Protein AF-A0AA39UN88-F1 (afdb_monomer)

Sequence (131 aa):
MSSPSSLTEWAKSQFSNLLKEPGNQLEEVSVFTADAQVLVNHSQVSVEQFKKSLAEKFGAGVVQDVQINWKELIHDEEVGIVAGFVDVTRSMKFRIRAGPAQIHTYISLSMKVSQEGDQRDRVSNVLHLGR

Solvent-accessible surface area (backbone atoms only — not comparable to full-atom values): 7390 Å² total; per-residue (Å²): 131,82,74,60,94,43,74,67,53,42,52,50,52,55,53,49,49,53,71,62,47,26,74,59,76,90,72,66,71,58,71,55,36,97,81,33,44,35,26,54,69,88,38,81,45,53,64,66,58,49,47,50,52,42,22,75,72,47,18,82,91,47,43,69,45,71,48,78,45,81,42,78,74,46,73,38,85,91,76,25,34,43,35,34,37,36,43,36,42,35,32,30,70,56,64,56,87,97,39,60,34,72,47,79,42,45,31,40,40,38,34,37,40,46,71,70,72,103,45,82,67,39,20,46,35,44,38,39,38,49,134

Structure (mmCIF, N/CA/C/O backbone):
data_AF-A0AA39UN88-F1
#
_entry.id   AF-A0AA39UN88-F1
#
loop_
_atom_site.group_PDB
_atom_site.id
_atom_site.type_symbol
_atom_site.label_atom_id
_atom_site.label_alt_id
_atom_site.label_comp_id
_atom_site.label_asym_id
_atom_site.label_entity_id
_atom_site.label_seq_id
_atom_site.pdbx_PDB_ins_code
_atom_site.Cartn_x
_atom_site.Cartn_y
_atom_site.Cartn_z
_atom_site.occupancy
_atom_site.B_iso_or_equiv
_atom_site.auth_seq_id
_atom_site.auth_comp_id
_atom_site.auth_asym_id
_atom_site.auth_atom_id
_atom_site.pdbx_PDB_model_num
ATOM 1 N N . MET A 1 1 ? 8.250 22.371 -4.054 1.00 34.78 1 MET A N 1
ATOM 2 C CA . MET A 1 1 ? 8.385 21.096 -3.322 1.00 34.78 1 MET A CA 1
ATOM 3 C C . MET A 1 1 ? 9.572 20.369 -3.915 1.00 34.78 1 MET A C 1
ATOM 5 O O . MET A 1 1 ? 9.647 20.296 -5.133 1.00 34.78 1 MET A O 1
ATOM 9 N N . SER A 1 2 ? 10.542 19.972 -3.094 1.00 35.66 2 SER A N 1
ATOM 10 C CA . SER A 1 2 ? 11.799 19.375 -3.554 1.00 35.66 2 SER A CA 1
ATOM 11 C C . SER A 1 2 ? 11.521 18.051 -4.261 1.00 35.66 2 SER A C 1
ATOM 13 O O . SER A 1 2 ? 10.885 17.176 -3.676 1.00 35.66 2 SER A O 1
ATOM 15 N N . SER A 1 3 ? 11.966 17.911 -5.510 1.00 44.62 3 SER A N 1
ATOM 16 C CA . SER A 1 3 ? 11.925 16.639 -6.230 1.00 44.62 3 SER A CA 1
ATOM 17 C C . SER A 1 3 ? 12.592 15.558 -5.368 1.00 44.62 3 SER A C 1
ATOM 19 O O . SER A 1 3 ? 13.672 15.822 -4.833 1.00 44.62 3 SER A O 1
ATOM 21 N N . PRO A 1 4 ? 11.979 14.375 -5.174 1.00 53.16 4 PRO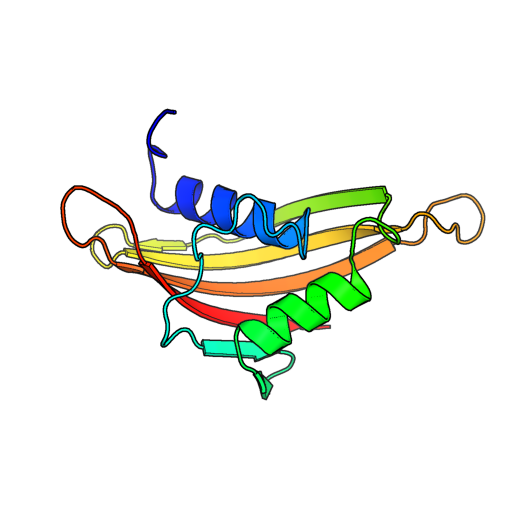 A N 1
ATOM 22 C CA . PRO A 1 4 ? 12.571 13.326 -4.351 1.00 53.16 4 PRO A CA 1
ATOM 23 C C . PRO A 1 4 ? 13.950 12.973 -4.894 1.00 53.16 4 PRO A C 1
ATOM 25 O O . PRO A 1 4 ? 14.110 12.704 -6.087 1.00 53.16 4 PRO A O 1
ATOM 28 N N . SER A 1 5 ? 14.950 13.023 -4.022 1.00 63.09 5 SER A N 1
ATOM 29 C CA . SER A 1 5 ? 16.352 12.961 -4.425 1.00 63.09 5 SER A CA 1
ATOM 30 C C . SER A 1 5 ? 16.746 11.576 -4.947 1.00 63.09 5 SER A C 1
ATOM 32 O O . SER A 1 5 ? 17.650 11.475 -5.770 1.00 63.09 5 SER A O 1
ATOM 34 N N . SER A 1 6 ? 15.980 10.533 -4.596 1.00 77.62 6 SER A N 1
ATOM 35 C CA . SER A 1 6 ? 16.132 9.172 -5.126 1.00 77.62 6 SER A CA 1
ATOM 36 C C . SER A 1 6 ? 14.810 8.524 -5.558 1.00 77.62 6 SER A C 1
ATOM 38 O O . SER A 1 6 ? 13.714 8.894 -5.120 1.00 77.62 6 SER A O 1
ATOM 40 N N . LEU A 1 7 ? 14.925 7.513 -6.422 1.00 77.75 7 LEU A N 1
ATOM 41 C CA . LEU A 1 7 ? 13.823 6.669 -6.892 1.00 77.75 7 LEU A CA 1
ATOM 42 C C . LEU A 1 7 ? 13.057 6.016 -5.728 1.00 77.75 7 LEU A C 1
ATOM 44 O O . LEU A 1 7 ? 11.825 6.005 -5.682 1.00 77.75 7 LEU A O 1
ATOM 48 N N . THR A 1 8 ? 13.810 5.528 -4.747 1.00 84.06 8 THR A N 1
ATOM 49 C CA . THR A 1 8 ? 13.289 4.881 -3.543 1.00 84.06 8 THR A CA 1
ATOM 50 C C . THR A 1 8 ? 12.517 5.858 -2.659 1.00 84.06 8 THR A C 1
ATOM 52 O O . THR A 1 8 ? 11.477 5.497 -2.111 1.00 84.06 8 THR A O 1
ATOM 55 N N . GLU A 1 9 ? 12.980 7.102 -2.520 1.00 86.25 9 GLU A N 1
ATOM 56 C CA . GLU A 1 9 ? 12.256 8.137 -1.769 1.00 86.25 9 GLU A CA 1
ATOM 57 C C . GLU A 1 9 ? 10.924 8.496 -2.421 1.00 86.25 9 GLU A C 1
ATOM 59 O O . GLU A 1 9 ? 9.912 8.608 -1.725 1.00 86.25 9 GLU A O 1
ATOM 64 N N . TRP A 1 10 ? 10.913 8.622 -3.751 1.00 82.75 10 TRP A N 1
ATOM 65 C CA . TRP A 1 10 ? 9.684 8.845 -4.505 1.00 82.75 10 TRP A CA 1
ATOM 66 C C . TRP A 1 10 ? 8.692 7.698 -4.266 1.00 82.75 10 TRP A C 1
ATOM 68 O O . TRP A 1 10 ? 7.569 7.943 -3.823 1.00 82.75 10 TRP A O 1
ATOM 78 N N . ALA A 1 11 ? 9.128 6.445 -4.450 1.00 82.75 11 ALA A N 1
ATOM 79 C CA . ALA A 1 11 ? 8.280 5.265 -4.272 1.00 82.75 11 ALA A CA 1
ATOM 80 C C . ALA A 1 11 ? 7.731 5.169 -2.840 1.00 82.75 11 ALA A C 1
ATOM 82 O O . ALA A 1 11 ? 6.528 4.974 -2.642 1.00 82.75 11 ALA A O 1
ATOM 83 N N . LYS A 1 12 ? 8.593 5.394 -1.836 1.00 87.81 12 LYS A N 1
ATOM 84 C CA . LYS A 1 12 ? 8.196 5.441 -0.424 1.00 87.81 12 LYS A CA 1
ATOM 85 C C . LYS A 1 12 ? 7.129 6.492 -0.174 1.00 87.81 12 LYS A C 1
ATOM 87 O O . LYS A 1 12 ? 6.153 6.185 0.505 1.00 87.81 12 LYS A O 1
ATOM 92 N N . SER A 1 13 ? 7.305 7.703 -0.696 1.00 85.44 13 SER A N 1
ATOM 93 C CA . SER A 1 13 ? 6.351 8.798 -0.519 1.00 85.44 13 SER A CA 1
ATOM 94 C C . SER A 1 13 ? 4.985 8.444 -1.111 1.00 85.44 13 SER A C 1
ATOM 96 O O . SER A 1 13 ? 3.989 8.455 -0.386 1.00 85.44 13 SER A O 1
ATOM 98 N N . GLN A 1 14 ? 4.948 8.029 -2.379 1.00 83.19 14 GLN A N 1
ATOM 99 C CA . GLN A 1 14 ? 3.700 7.731 -3.086 1.00 83.19 14 GLN A CA 1
ATOM 100 C C . GLN A 1 14 ? 2.916 6.592 -2.426 1.00 83.19 14 GLN A C 1
ATOM 102 O O . GLN A 1 14 ? 1.731 6.725 -2.115 1.00 83.19 14 GLN A O 1
ATOM 107 N N . PHE A 1 15 ? 3.585 5.474 -2.142 1.00 84.94 15 PHE A N 1
ATOM 108 C CA . PHE A 1 15 ? 2.923 4.312 -1.556 1.00 84.94 15 PHE A CA 1
ATOM 109 C C . PHE A 1 15 ? 2.580 4.489 -0.084 1.00 84.94 15 PHE A C 1
ATOM 111 O O . PHE A 1 15 ? 1.551 3.984 0.366 1.00 84.94 15 PHE A O 1
ATOM 118 N N . SER A 1 16 ? 3.397 5.227 0.672 1.00 88.31 16 SER A N 1
ATOM 119 C CA . SER A 1 16 ? 3.055 5.523 2.063 1.00 88.31 16 SER A CA 1
ATOM 120 C C . SER A 1 16 ? 1.791 6.370 2.146 1.00 88.31 16 SER A C 1
ATOM 122 O O . SER A 1 16 ? 0.951 6.097 2.999 1.00 88.31 16 SER A O 1
ATOM 124 N N . ASN A 1 17 ? 1.619 7.339 1.244 1.00 86.12 17 ASN A N 1
ATOM 125 C CA . ASN A 1 17 ? 0.411 8.162 1.193 1.00 86.12 17 ASN A CA 1
ATOM 126 C C . ASN A 1 17 ? -0.825 7.314 0.858 1.00 86.12 17 ASN A C 1
ATOM 128 O O . ASN A 1 17 ? -1.792 7.325 1.619 1.00 86.12 17 ASN A O 1
ATOM 132 N N . LEU A 1 18 ? -0.747 6.484 -0.191 1.00 85.38 18 LEU A N 1
ATOM 133 C CA . LEU A 1 18 ? -1.824 5.562 -0.581 1.00 85.38 18 LEU A CA 1
ATOM 134 C C . LEU A 1 18 ? -2.277 4.649 0.573 1.00 85.38 18 LEU A C 1
ATOM 136 O O . LEU A 1 18 ? -3.464 4.362 0.727 1.00 85.38 18 LEU A O 1
ATOM 140 N N . LEU A 1 19 ? -1.329 4.157 1.375 1.00 87.06 19 LEU A N 1
ATOM 141 C CA . LEU A 1 19 ? -1.601 3.211 2.459 1.00 87.06 19 LEU A CA 1
ATOM 142 C C . LEU A 1 19 ? -2.082 3.878 3.754 1.00 87.06 19 LEU A C 1
ATOM 144 O O . LEU A 1 19 ? -2.782 3.207 4.526 1.00 87.06 19 LEU A O 1
ATOM 148 N N . LYS A 1 20 ? -1.695 5.140 3.996 1.00 87.56 20 LYS A N 1
ATOM 149 C CA . LYS A 1 20 ? -2.105 5.949 5.156 1.00 87.56 20 LYS A CA 1
ATOM 150 C C . LYS A 1 20 ? -3.508 6.521 4.994 1.00 87.56 20 LYS A C 1
ATOM 152 O O . LYS A 1 20 ? -4.284 6.466 5.942 1.00 87.56 20 LYS A O 1
ATOM 157 N N . GLU A 1 21 ? -3.833 7.025 3.807 1.00 82.12 21 GLU A N 1
ATOM 158 C CA . GLU A 1 21 ? -5.092 7.729 3.543 1.00 82.12 21 GLU A CA 1
ATOM 159 C C . GLU A 1 21 ? -5.841 7.131 2.342 1.00 82.12 21 GLU A C 1
ATOM 161 O O . GLU A 1 21 ? -6.011 7.780 1.305 1.00 82.12 21 GLU A O 1
ATOM 166 N N . PRO A 1 22 ? -6.309 5.875 2.443 1.00 75.56 22 PRO A N 1
ATOM 167 C CA . PRO A 1 22 ? -6.978 5.233 1.326 1.00 75.56 22 PRO A CA 1
ATOM 168 C C . PRO 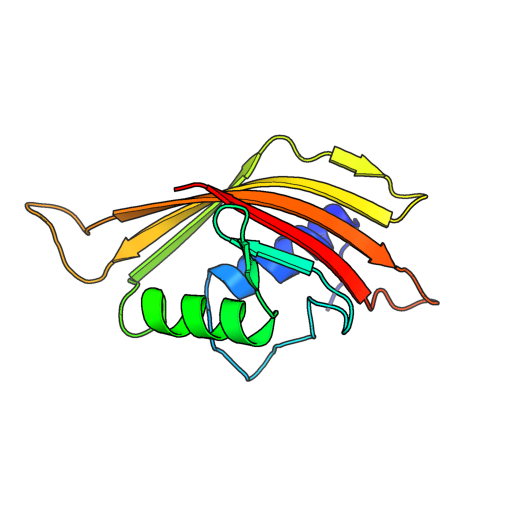A 1 22 ? -8.314 5.927 1.021 1.00 75.56 22 PRO A C 1
ATOM 170 O O . PRO A 1 22 ? -9.198 6.011 1.876 1.00 75.56 22 PRO A O 1
ATOM 173 N N . GLY A 1 23 ? -8.466 6.405 -0.218 1.00 66.06 23 GLY A N 1
ATOM 174 C CA . GLY A 1 23 ? -9.678 7.076 -0.699 1.00 66.06 23 GLY A CA 1
ATOM 175 C C . GLY A 1 23 ? -9.678 8.604 -0.586 1.00 66.06 23 GLY A C 1
ATOM 176 O O . GLY A 1 23 ? -10.687 9.219 -0.931 1.00 66.06 23 GLY A O 1
ATOM 177 N N . ASN A 1 24 ? -8.581 9.232 -0.145 1.00 68.19 24 ASN A N 1
ATOM 178 C CA . ASN A 1 24 ? -8.434 10.686 -0.225 1.00 68.19 24 ASN A CA 1
ATOM 179 C C . ASN A 1 24 ? -8.195 11.104 -1.693 1.00 68.19 24 ASN A C 1
ATOM 181 O O . ASN A 1 24 ? -7.077 11.052 -2.197 1.00 68.19 24 ASN A O 1
ATOM 185 N N . GLN A 1 25 ? -9.273 11.466 -2.398 1.00 54.12 25 GLN A N 1
ATOM 186 C CA . GLN A 1 25 ? -9.270 11.798 -3.834 1.00 54.12 25 GLN A CA 1
ATOM 187 C C . GLN A 1 25 ? -8.548 13.113 -4.175 1.00 54.12 25 GLN A C 1
ATOM 189 O O . GLN A 1 25 ? -8.317 13.388 -5.349 1.00 54.12 25 GLN A O 1
ATOM 194 N N . LEU A 1 26 ? -8.218 13.943 -3.180 1.00 45.50 26 LEU A N 1
ATOM 195 C CA . LEU A 1 26 ? -7.746 15.314 -3.401 1.00 45.50 26 LEU A CA 1
ATOM 196 C C . LEU A 1 26 ? -6.286 15.404 -3.880 1.00 45.50 26 LEU A C 1
ATOM 198 O O . LEU A 1 26 ? -5.911 16.438 -4.422 1.00 45.50 26 LEU A O 1
ATOM 202 N N . GLU A 1 27 ? -5.490 14.335 -3.748 1.00 48.03 27 GLU A N 1
ATOM 203 C CA . GLU A 1 27 ? -4.068 14.313 -4.142 1.00 48.03 27 GLU A CA 1
ATOM 204 C C . GLU A 1 27 ? -3.616 12.983 -4.780 1.00 48.03 27 GLU A C 1
ATOM 206 O O . GLU A 1 27 ? -2.446 12.607 -4.688 1.00 48.03 27 GLU A O 1
ATOM 211 N N . GLU A 1 28 ? -4.508 12.235 -5.444 1.00 52.16 28 GLU A N 1
ATOM 212 C CA . GLU A 1 28 ? -4.073 11.065 -6.221 1.00 52.16 28 GLU A CA 1
ATOM 213 C C . GLU A 1 28 ? -3.331 11.507 -7.494 1.00 52.16 28 GLU A C 1
ATOM 215 O O . GLU A 1 28 ? -3.851 11.437 -8.608 1.00 52.16 28 GLU A O 1
ATOM 220 N N . VAL A 1 29 ? -2.063 11.903 -7.355 1.00 52.59 29 VAL A N 1
ATOM 221 C CA . VAL A 1 29 ? -1.094 11.669 -8.429 1.00 52.59 29 VAL A CA 1
ATOM 222 C C . VAL A 1 29 ? -1.169 10.172 -8.703 1.00 52.59 29 VAL A C 1
ATOM 224 O O . VAL A 1 29 ? -1.010 9.366 -7.786 1.00 52.59 29 VAL A O 1
ATOM 227 N N . SER A 1 30 ? -1.536 9.790 -9.927 1.00 64.00 30 SER A N 1
ATOM 228 C CA . SER A 1 30 ? -1.796 8.392 -10.259 1.00 64.00 30 SER A CA 1
ATOM 229 C C . SER A 1 30 ? -0.521 7.568 -10.082 1.00 64.00 30 SER A C 1
ATOM 231 O O . SER A 1 30 ? 0.278 7.432 -11.001 1.00 64.00 30 SER A O 1
ATOM 233 N N . VAL A 1 31 ? -0.346 6.990 -8.889 1.00 71.94 31 VAL A N 1
ATOM 234 C CA . VAL A 1 31 ? 0.776 6.104 -8.527 1.00 71.94 31 VAL A CA 1
ATOM 235 C C . VAL A 1 31 ? 0.852 4.899 -9.470 1.00 71.94 31 VAL A C 1
ATOM 237 O O . VAL A 1 31 ? 1.892 4.262 -9.610 1.00 71.94 31 VAL A O 1
ATOM 240 N N . PHE A 1 32 ? -0.264 4.584 -10.125 1.00 77.38 32 PHE A N 1
ATOM 241 C CA . PHE A 1 32 ? -0.404 3.491 -11.065 1.00 77.38 32 PHE A CA 1
ATOM 242 C C . PHE A 1 32 ? -0.527 4.014 -12.493 1.00 77.38 32 PHE A C 1
ATOM 244 O O . PHE A 1 32 ? -1.272 4.955 -12.773 1.00 77.38 32 PHE A O 1
ATOM 251 N N . THR A 1 33 ? 0.170 3.352 -13.404 1.00 74.88 33 THR A N 1
ATOM 252 C CA . THR A 1 33 ? -0.095 3.430 -14.842 1.00 74.88 33 THR A CA 1
ATOM 253 C C . THR A 1 33 ? -1.397 2.726 -15.212 1.00 74.88 33 THR A C 1
ATOM 255 O O . THR A 1 33 ? -1.932 1.928 -14.441 1.00 74.88 33 THR A O 1
ATOM 258 N N . ALA A 1 34 ? -1.901 3.010 -16.415 1.00 71.81 34 ALA A N 1
ATOM 259 C CA . ALA A 1 34 ? -3.091 2.353 -16.951 1.00 71.81 34 ALA A CA 1
ATOM 260 C C . ALA A 1 34 ? -2.912 0.829 -17.112 1.00 71.81 34 ALA A C 1
ATOM 262 O O . ALA A 1 34 ? -3.889 0.090 -17.038 1.00 71.81 34 ALA A O 1
ATOM 263 N N . ASP A 1 35 ? -1.676 0.362 -17.302 1.00 73.19 35 ASP A N 1
ATOM 264 C CA . ASP A 1 35 ? -1.292 -1.043 -17.460 1.00 73.19 35 ASP A CA 1
ATOM 265 C C . ASP A 1 35 ? -0.733 -1.678 -16.173 1.00 73.19 35 ASP A C 1
ATOM 267 O O . ASP A 1 35 ? -0.248 -2.811 -16.198 1.00 73.19 35 ASP A O 1
ATOM 271 N N . ALA A 1 36 ? -0.816 -0.985 -15.032 1.00 74.44 36 ALA A N 1
ATOM 272 C CA . ALA A 1 36 ? -0.352 -1.527 -13.763 1.00 74.44 36 ALA A CA 1
ATOM 273 C C . ALA A 1 36 ? -1.110 -2.809 -13.377 1.00 74.44 36 ALA A C 1
ATOM 275 O O . ALA A 1 36 ? -2.339 -2.886 -13.458 1.00 74.44 36 ALA A O 1
ATOM 276 N N . GLN A 1 37 ? -0.374 -3.803 -12.878 1.00 77.00 37 GLN A N 1
ATOM 277 C CA . GLN A 1 37 ? -0.931 -5.080 -12.450 1.00 77.00 37 GLN A CA 1
ATOM 278 C C . GLN A 1 37 ? -0.975 -5.149 -10.923 1.00 77.00 37 GLN A C 1
ATOM 280 O O . GLN A 1 37 ? 0.012 -4.952 -10.222 1.00 77.00 37 GLN A O 1
ATOM 285 N N . VAL A 1 38 ? -2.134 -5.453 -10.354 1.00 79.25 38 VAL A N 1
ATOM 286 C CA . VAL A 1 38 ? -2.260 -5.596 -8.901 1.00 79.25 38 VAL A CA 1
ATOM 287 C C . VAL A 1 38 ? -2.640 -7.032 -8.593 1.00 79.25 38 VAL A C 1
ATOM 289 O O . VAL A 1 38 ? -3.644 -7.522 -9.104 1.00 79.25 38 VAL A O 1
ATOM 292 N N . LEU A 1 39 ? -1.848 -7.714 -7.763 1.00 79.81 39 LEU A N 1
ATOM 293 C CA . LEU A 1 39 ? -2.137 -9.066 -7.291 1.00 79.81 39 LEU A CA 1
ATOM 294 C C . LEU A 1 39 ? -2.473 -9.031 -5.795 1.00 79.81 39 LEU A C 1
ATOM 296 O O . LEU A 1 39 ? -1.674 -8.675 -4.930 1.00 79.81 39 LEU A O 1
ATOM 300 N N . VAL A 1 40 ? -3.675 -9.467 -5.451 1.00 78.00 40 VAL A N 1
ATOM 301 C CA . VAL A 1 40 ? -4.102 -9.594 -4.056 1.00 78.00 40 VAL A CA 1
ATOM 302 C C . VAL A 1 40 ? -4.326 -11.069 -3.777 1.00 78.00 40 VAL A C 1
ATOM 304 O O . VAL A 1 40 ? -5.207 -11.673 -4.382 1.00 78.00 40 VAL A O 1
ATOM 307 N N . ASN A 1 41 ? -3.528 -11.670 -2.887 1.00 79.62 41 ASN A N 1
ATOM 308 C CA . ASN A 1 41 ? -3.545 -13.116 -2.629 1.00 79.62 41 ASN A CA 1
ATOM 309 C C . ASN A 1 41 ? -3.470 -13.950 -3.929 1.00 79.62 41 ASN A C 1
ATOM 311 O O . ASN A 1 41 ? -4.333 -14.786 -4.189 1.00 79.62 41 ASN A O 1
ATOM 315 N N . HIS A 1 42 ? -2.478 -13.675 -4.782 1.00 79.19 42 HIS A N 1
ATOM 316 C CA . HIS A 1 42 ? -2.271 -14.328 -6.093 1.00 79.19 42 HIS A CA 1
ATOM 317 C C . HIS A 1 42 ? -3.383 -14.113 -7.138 1.00 79.19 42 HIS A C 1
ATOM 319 O O . HIS A 1 42 ? -3.290 -14.653 -8.235 1.00 79.19 42 HIS A O 1
ATOM 325 N N . SER A 1 43 ? -4.413 -13.319 -6.837 1.00 81.88 43 SER A N 1
ATOM 326 C CA . SER A 1 43 ? -5.496 -13.010 -7.775 1.00 81.88 43 SER A CA 1
ATOM 327 C C . SER A 1 43 ? -5.306 -11.618 -8.365 1.00 81.88 43 SER A C 1
ATOM 329 O O . SER A 1 43 ? -5.133 -10.653 -7.617 1.00 81.88 43 SER A O 1
ATOM 331 N N . GLN A 1 44 ? -5.346 -11.504 -9.693 1.00 85.69 44 GLN A N 1
ATOM 332 C CA . GLN A 1 44 ? -5.267 -10.211 -10.368 1.00 85.69 44 GLN A CA 1
ATOM 333 C C . GLN A 1 44 ? -6.540 -9.398 -10.131 1.00 85.69 44 GLN A C 1
ATOM 335 O O . GLN A 1 44 ? -7.651 -9.895 -10.307 1.00 85.69 44 GLN A O 1
ATOM 340 N N . VAL A 1 45 ? -6.361 -8.141 -9.736 1.00 84.75 45 VAL A N 1
ATOM 341 C CA . VAL A 1 45 ? -7.435 -7.167 -9.523 1.00 84.75 45 VAL A CA 1
ATOM 342 C C . VAL A 1 45 ? -7.107 -5.875 -10.261 1.00 84.75 45 VAL A C 1
ATOM 344 O O . VAL A 1 45 ? -5.938 -5.574 -10.518 1.00 84.75 45 VAL A O 1
ATOM 347 N N . SER A 1 46 ? -8.130 -5.090 -10.597 1.00 86.81 46 SER A N 1
ATOM 348 C CA . SER A 1 46 ? -7.894 -3.756 -11.149 1.00 86.81 46 SER A CA 1
ATOM 349 C C . SER A 1 46 ? -7.391 -2.795 -10.068 1.00 86.81 46 SER A C 1
ATOM 351 O O . SER A 1 46 ? -7.667 -2.962 -8.875 1.00 86.81 46 SER A O 1
ATOM 353 N N . VAL A 1 47 ? -6.681 -1.743 -10.484 1.00 83.44 47 VAL A N 1
ATOM 354 C CA . VAL A 1 47 ? -6.243 -0.662 -9.585 1.00 83.44 47 VAL A CA 1
ATOM 355 C C . VAL A 1 47 ? -7.437 -0.044 -8.852 1.00 83.44 47 VAL A C 1
ATOM 357 O O . VAL A 1 47 ? -7.367 0.201 -7.650 1.00 83.44 47 VAL A O 1
ATOM 360 N N . GLU A 1 48 ? -8.556 0.157 -9.547 1.00 85.00 48 GLU A N 1
ATOM 361 C CA . GLU A 1 48 ? -9.787 0.696 -8.961 1.00 85.00 48 GLU A CA 1
ATOM 362 C C . GLU A 1 48 ? -10.361 -0.224 -7.881 1.00 85.00 48 GLU A C 1
ATOM 364 O O . GLU A 1 48 ? -10.696 0.233 -6.788 1.00 85.00 48 GLU A O 1
ATOM 369 N N . GLN A 1 49 ? -10.429 -1.531 -8.151 1.00 86.12 49 GLN A N 1
ATOM 370 C CA . GLN A 1 49 ? -10.889 -2.524 -7.178 1.00 86.12 49 GLN A CA 1
ATOM 371 C C . GLN A 1 49 ? -9.977 -2.569 -5.954 1.00 86.12 49 GLN A C 1
ATOM 373 O O . GLN A 1 49 ? -10.457 -2.665 -4.823 1.00 86.12 49 GLN A O 1
ATOM 378 N N . PHE A 1 50 ? -8.666 -2.466 -6.167 1.00 85.12 50 PHE A N 1
ATOM 379 C CA . PHE A 1 50 ? -7.693 -2.414 -5.088 1.00 85.12 50 PHE A CA 1
ATOM 380 C C . PHE A 1 50 ? -7.875 -1.168 -4.213 1.00 85.12 50 PHE A C 1
ATOM 382 O O . PHE A 1 50 ? -8.040 -1.298 -2.998 1.00 85.12 50 PHE A O 1
ATOM 389 N N . LYS A 1 51 ? -7.922 0.025 -4.820 1.00 85.38 51 LYS A N 1
ATOM 390 C CA . LYS A 1 51 ? -8.153 1.298 -4.117 1.00 85.38 51 LYS A CA 1
ATOM 391 C C . LYS A 1 51 ? -9.473 1.288 -3.353 1.00 85.38 51 LYS A C 1
ATOM 393 O O . LYS A 1 51 ? -9.503 1.632 -2.172 1.00 85.38 51 LYS A O 1
ATOM 398 N N . LYS A 1 52 ? -10.547 0.817 -3.993 1.00 86.75 52 LYS A N 1
ATOM 399 C CA . LYS A 1 52 ? -11.862 0.660 -3.366 1.00 86.75 52 LYS A CA 1
ATOM 400 C C . LYS A 1 52 ? -11.793 -0.279 -2.162 1.00 86.75 52 LYS A C 1
ATOM 402 O O . LYS A 1 52 ? -12.236 0.099 -1.083 1.00 86.75 52 LYS A O 1
ATOM 407 N N . SER A 1 53 ? -11.161 -1.448 -2.301 1.00 85.75 53 SER A N 1
ATOM 408 C CA . SER A 1 53 ? -11.005 -2.376 -1.175 1.00 85.75 53 SER A CA 1
ATOM 409 C C . SER A 1 53 ? -10.172 -1.783 -0.036 1.00 85.75 53 SER A C 1
ATOM 411 O O . SER A 1 53 ? -10.443 -2.121 1.116 1.00 85.75 53 SER A O 1
ATOM 413 N N . LEU A 1 54 ? -9.147 -0.973 -0.321 1.00 86.50 54 LEU A N 1
ATOM 414 C CA . LEU A 1 54 ? -8.375 -0.289 0.718 1.00 86.50 54 LEU A CA 1
ATOM 415 C C . LEU A 1 54 ? -9.236 0.743 1.452 1.00 86.50 54 LEU A C 1
ATOM 417 O O . LEU A 1 54 ? -9.237 0.752 2.680 1.00 86.50 54 LEU A O 1
ATOM 421 N N . ALA A 1 55 ? -9.985 1.570 0.721 1.00 86.62 55 ALA A N 1
ATOM 422 C CA . ALA A 1 55 ? -10.835 2.610 1.300 1.00 86.62 55 ALA A CA 1
ATOM 423 C C . ALA A 1 55 ? -11.973 2.018 2.147 1.00 86.62 55 ALA A C 1
ATOM 425 O O . ALA A 1 55 ? -12.222 2.476 3.259 1.00 86.62 55 ALA A O 1
ATOM 426 N N . GLU A 1 56 ? -12.617 0.951 1.669 1.00 86.44 56 GLU A N 1
ATOM 427 C CA . GLU A 1 56 ? -13.685 0.260 2.402 1.00 86.44 56 GLU A CA 1
ATOM 428 C C . GLU A 1 56 ? -13.179 -0.383 3.699 1.00 86.44 56 GLU A C 1
ATOM 430 O O . GLU A 1 56 ? -13.851 -0.320 4.727 1.00 86.44 56 GLU A O 1
ATOM 435 N N . LYS A 1 57 ? -11.988 -0.994 3.673 1.00 84.00 57 LYS A N 1
ATOM 436 C CA . LYS A 1 57 ? -11.428 -1.691 4.843 1.00 84.00 57 LYS A CA 1
ATOM 437 C C . LYS A 1 57 ? -10.758 -0.750 5.838 1.00 84.00 57 LYS A C 1
ATOM 439 O O . LYS A 1 57 ? -10.793 -1.009 7.040 1.00 84.00 57 LYS A O 1
ATOM 444 N N . PHE A 1 58 ? -10.106 0.297 5.341 1.00 87.31 58 PHE A N 1
ATOM 445 C CA . PHE A 1 58 ? -9.140 1.088 6.103 1.00 87.31 58 PHE A CA 1
ATOM 446 C C . PHE A 1 58 ? -9.341 2.602 5.980 1.00 87.31 58 PHE A C 1
ATOM 448 O O . PHE A 1 58 ? -8.440 3.359 6.330 1.00 87.31 58 PHE A O 1
ATOM 455 N N . GLY A 1 59 ? -10.496 3.063 5.497 1.00 79.62 59 GLY A N 1
ATOM 456 C CA . GLY A 1 59 ? -10.804 4.489 5.398 1.00 79.62 59 GLY A CA 1
ATOM 457 C C . GLY A 1 59 ? -10.765 5.224 6.747 1.00 79.62 59 GLY A C 1
ATOM 458 O O . GLY A 1 59 ? -10.802 4.621 7.826 1.00 79.62 59 GLY A O 1
ATOM 459 N N . ALA A 1 60 ? -10.757 6.560 6.681 1.00 73.50 60 ALA A N 1
ATOM 460 C CA . ALA A 1 60 ? -10.568 7.471 7.822 1.00 73.50 60 ALA A CA 1
ATOM 461 C C . ALA A 1 60 ? -11.556 7.271 8.993 1.00 73.50 60 ALA A C 1
ATOM 463 O O . ALA A 1 60 ? -11.295 7.679 10.128 1.00 73.50 60 ALA A O 1
ATOM 464 N N . GLY A 1 61 ? -12.700 6.627 8.748 1.00 79.12 61 GLY A N 1
ATOM 465 C CA . GLY A 1 61 ? -13.679 6.285 9.779 1.00 79.12 61 GLY A CA 1
ATOM 466 C C . GLY A 1 61 ? -13.216 5.187 10.741 1.00 79.12 61 GLY A C 1
ATOM 467 O O . GLY A 1 61 ? -13.635 5.193 11.896 1.00 79.12 61 GLY A O 1
ATOM 468 N N . VAL A 1 62 ? -12.325 4.296 10.304 1.00 84.44 62 VAL A N 1
ATOM 469 C CA . VAL A 1 62 ? -12.049 3.016 10.976 1.00 84.44 62 VAL A CA 1
ATOM 470 C C . VAL A 1 62 ? -10.668 2.990 11.645 1.00 84.44 62 VAL A C 1
ATOM 472 O O . VAL A 1 62 ? -10.514 2.449 12.744 1.00 84.44 62 VAL A O 1
ATOM 475 N N . VAL A 1 63 ? -9.671 3.597 11.003 1.00 89.38 63 VAL A N 1
ATOM 476 C CA . VAL A 1 63 ? -8.266 3.565 11.431 1.00 89.38 63 VAL A CA 1
ATOM 477 C C . VAL A 1 63 ? -7.926 4.816 12.246 1.00 89.38 63 VAL A C 1
ATOM 479 O O . VAL A 1 63 ? -8.380 5.914 11.929 1.00 89.38 63 VAL A O 1
ATOM 482 N N . GLN A 1 64 ? -7.175 4.642 13.333 1.00 89.94 64 GLN A N 1
ATOM 483 C CA . GLN A 1 64 ? -6.666 5.719 14.187 1.00 89.94 64 GLN A CA 1
ATOM 484 C C . GLN A 1 64 ? -5.233 6.111 13.813 1.00 89.94 64 GLN A C 1
ATOM 486 O O . GLN A 1 64 ? -4.913 7.295 13.817 1.00 89.94 64 GLN A O 1
ATOM 491 N N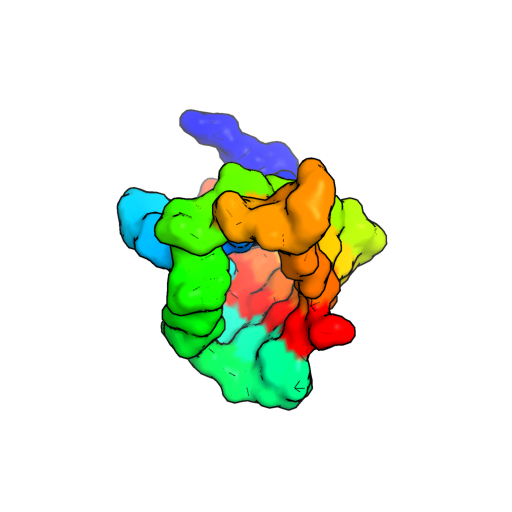 . ASP A 1 65 ? -4.379 5.123 13.541 1.00 91.44 65 ASP A N 1
ATOM 492 C CA . ASP A 1 65 ? -2.959 5.321 13.244 1.00 91.44 65 ASP A CA 1
ATOM 493 C C . ASP A 1 65 ? -2.463 4.277 12.235 1.00 91.44 65 ASP A C 1
ATOM 495 O O . ASP A 1 65 ? -2.948 3.138 12.218 1.00 91.44 65 ASP A O 1
ATOM 499 N N . VAL A 1 66 ? -1.495 4.663 11.401 1.00 92.81 66 VAL A N 1
ATOM 500 C CA . VAL A 1 66 ? -0.891 3.803 10.374 1.00 92.81 66 VAL A CA 1
ATOM 501 C C . VAL A 1 66 ? 0.627 3.903 10.445 1.00 92.81 66 VAL A C 1
ATOM 503 O O . VAL A 1 66 ? 1.220 4.935 10.128 1.00 92.81 66 VAL A O 1
ATOM 506 N N . GLN A 1 67 ? 1.262 2.783 10.774 1.00 94.56 67 GLN A N 1
ATOM 507 C CA . GLN A 1 67 ? 2.711 2.629 10.780 1.00 94.56 67 GLN A CA 1
ATOM 508 C C . GLN A 1 67 ? 3.138 1.820 9.562 1.00 94.56 67 GLN A C 1
ATOM 510 O O . GLN A 1 67 ? 2.590 0.751 9.292 1.00 94.56 67 GLN A O 1
ATOM 515 N N . ILE A 1 68 ? 4.116 2.339 8.824 1.00 93.94 68 ILE A N 1
ATOM 516 C CA . ILE A 1 68 ? 4.630 1.727 7.599 1.00 93.94 68 ILE A CA 1
ATOM 517 C C . ILE A 1 68 ? 6.120 1.496 7.784 1.00 93.94 68 ILE A C 1
ATOM 519 O O . ILE A 1 68 ? 6.869 2.447 8.012 1.00 93.94 68 ILE A O 1
ATOM 523 N N . ASN A 1 69 ? 6.540 0.241 7.670 1.00 94.81 69 ASN A N 1
ATOM 524 C CA . ASN A 1 69 ? 7.937 -0.150 7.747 1.00 94.81 69 ASN A CA 1
ATOM 525 C C . ASN A 1 69 ? 8.370 -0.790 6.427 1.00 94.81 69 ASN A C 1
ATOM 527 O O . ASN A 1 69 ? 7.782 -1.772 5.982 1.00 94.81 69 ASN A O 1
ATOM 531 N N . TRP A 1 70 ? 9.400 -0.224 5.810 1.00 92.00 70 TRP A N 1
ATOM 532 C CA . TRP A 1 70 ? 9.947 -0.694 4.542 1.00 92.00 70 TRP A CA 1
ATOM 533 C C . TRP A 1 70 ? 11.138 -1.611 4.810 1.00 92.00 70 TRP A C 1
ATOM 535 O O . TRP A 1 70 ? 12.049 -1.232 5.547 1.00 92.00 70 TRP A O 1
ATOM 545 N N . LYS A 1 71 ? 11.147 -2.794 4.199 1.00 92.38 71 LYS A N 1
ATOM 546 C CA . LYS A 1 71 ? 12.155 -3.836 4.416 1.00 92.38 71 LYS A CA 1
ATOM 547 C C . LYS A 1 71 ? 12.721 -4.332 3.093 1.00 92.38 71 LYS A C 1
ATOM 549 O O . LYS A 1 71 ? 11.998 -4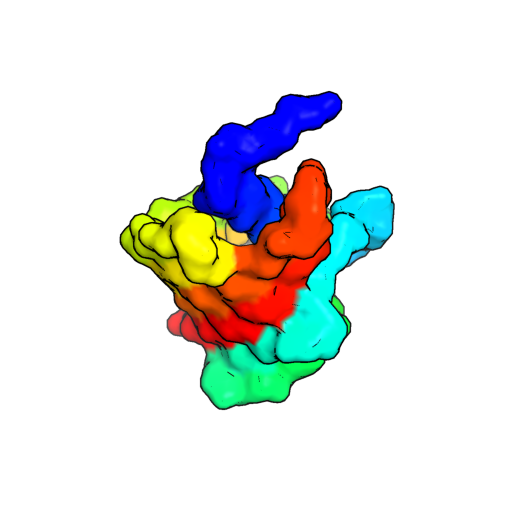.421 2.106 1.00 92.38 71 LYS A O 1
ATOM 554 N N . GLU A 1 72 ? 14.013 -4.660 3.116 1.00 90.75 72 GLU A N 1
ATOM 555 C CA . GLU A 1 72 ? 14.728 -5.329 2.014 1.00 90.75 72 GLU A CA 1
ATOM 556 C C . GLU A 1 72 ? 14.476 -4.668 0.652 1.00 90.75 72 GLU A C 1
ATOM 558 O O . GLU A 1 72 ? 14.150 -5.314 -0.340 1.00 90.75 72 GLU A O 1
ATOM 563 N N . LEU A 1 73 ? 14.584 -3.338 0.629 1.00 89.69 73 LEU A N 1
ATOM 564 C CA . LEU A 1 73 ? 14.422 -2.569 -0.592 1.00 89.69 73 LEU A CA 1
ATOM 565 C C . LEU A 1 73 ? 15.632 -2.755 -1.502 1.00 89.69 73 LEU A C 1
ATOM 567 O O . LEU A 1 73 ? 16.756 -2.426 -1.125 1.00 89.69 73 LEU A O 1
ATOM 571 N N . ILE A 1 74 ? 15.364 -3.224 -2.712 1.00 89.50 74 ILE A N 1
ATOM 572 C CA . ILE A 1 74 ? 16.298 -3.263 -3.829 1.00 89.50 74 ILE A CA 1
ATOM 573 C C . ILE A 1 74 ? 15.842 -2.256 -4.880 1.00 89.50 74 ILE A C 1
ATOM 575 O O . ILE A 1 74 ? 14.643 -2.064 -5.099 1.00 89.50 74 ILE A O 1
ATOM 579 N N . HIS A 1 75 ? 16.796 -1.592 -5.519 1.00 87.62 75 HIS A N 1
ATOM 580 C CA . HIS A 1 75 ? 16.510 -0.646 -6.585 1.00 87.62 75 HIS A CA 1
ATOM 581 C C . HIS A 1 75 ? 17.559 -0.727 -7.685 1.00 87.62 75 HIS A C 1
ATOM 583 O O . HIS A 1 75 ? 18.711 -1.074 -7.432 1.00 87.62 75 HIS A O 1
ATOM 589 N N . ASP A 1 76 ? 17.125 -0.396 -8.891 1.00 86.25 76 ASP A N 1
ATOM 590 C CA . ASP A 1 76 ? 17.953 -0.236 -10.075 1.00 86.25 76 ASP A CA 1
ATOM 591 C C . ASP A 1 76 ? 17.592 1.119 -10.687 1.00 86.25 76 ASP A C 1
ATOM 593 O O . ASP A 1 76 ? 16.476 1.308 -11.178 1.00 86.25 76 ASP A O 1
ATOM 597 N N . GLU A 1 77 ? 18.498 2.091 -10.578 1.00 81.38 77 GLU A N 1
ATOM 598 C CA . GLU A 1 77 ? 18.255 3.450 -11.072 1.00 81.38 77 GLU A CA 1
ATOM 599 C C . GLU A 1 77 ? 18.315 3.541 -12.599 1.00 81.38 77 GLU A C 1
ATOM 601 O O . GLU A 1 77 ? 17.635 4.390 -13.171 1.00 81.38 77 GLU A O 1
ATOM 606 N N . GLU A 1 78 ? 19.064 2.656 -13.263 1.00 79.81 78 GLU A N 1
ATOM 607 C CA . GLU A 1 78 ? 19.193 2.648 -14.724 1.00 79.81 78 GLU A CA 1
ATOM 608 C C . GLU A 1 78 ? 17.915 2.123 -15.382 1.00 79.81 78 GLU A C 1
ATOM 610 O O . GLU A 1 78 ? 17.441 2.666 -16.381 1.00 79.81 78 GLU A O 1
ATOM 615 N N . VAL A 1 79 ? 17.330 1.076 -14.797 1.00 80.19 79 VAL A N 1
ATOM 616 C CA . VAL A 1 79 ? 16.102 0.441 -15.304 1.00 80.19 79 VAL A CA 1
ATOM 617 C C . VAL A 1 79 ? 14.840 1.040 -14.664 1.00 80.19 79 VAL A C 1
ATOM 619 O O . VAL A 1 79 ? 13.723 0.806 -15.137 1.00 80.19 79 VAL A O 1
ATOM 622 N N . GLY A 1 80 ? 15.002 1.829 -13.599 1.00 81.12 80 GLY A N 1
ATOM 623 C CA . GLY A 1 80 ? 13.912 2.470 -12.868 1.00 81.12 80 GLY A CA 1
ATOM 624 C C . GLY A 1 80 ? 13.101 1.491 -12.021 1.00 81.12 80 GLY A C 1
ATOM 625 O O . GLY A 1 80 ? 11.894 1.660 -11.872 1.00 81.12 80 GLY A O 1
ATOM 626 N N . ILE A 1 81 ? 13.715 0.441 -11.477 1.00 85.44 81 ILE A N 1
ATOM 627 C CA . ILE A 1 81 ? 13.003 -0.581 -10.698 1.00 85.44 81 ILE A CA 1
ATOM 628 C C . ILE A 1 81 ? 13.184 -0.339 -9.199 1.00 85.44 81 ILE A C 1
ATOM 630 O O . ILE A 1 81 ? 14.284 -0.053 -8.738 1.00 85.44 81 ILE A O 1
ATOM 634 N N . VAL A 1 82 ? 12.110 -0.505 -8.424 1.00 87.06 82 VAL A N 1
ATOM 635 C CA . VAL A 1 82 ? 12.133 -0.612 -6.958 1.00 87.06 82 VAL A CA 1
ATOM 636 C C . VAL A 1 82 ? 11.342 -1.845 -6.554 1.00 87.06 82 VAL A C 1
ATOM 638 O O . VAL A 1 82 ? 10.181 -1.990 -6.928 1.00 87.06 82 VAL A O 1
ATOM 641 N N . ALA A 1 83 ? 11.937 -2.733 -5.770 1.00 88.94 83 ALA A N 1
ATOM 642 C CA . ALA A 1 83 ? 11.248 -3.897 -5.230 1.00 88.94 83 ALA A CA 1
ATOM 643 C C . ALA A 1 83 ? 11.612 -4.119 -3.762 1.00 88.94 83 ALA A C 1
ATOM 645 O O . ALA A 1 83 ? 12.633 -3.634 -3.284 1.00 88.94 83 ALA A O 1
ATOM 646 N N . GLY A 1 84 ? 10.759 -4.825 -3.030 1.00 91.06 84 GLY A N 1
ATOM 647 C CA . GLY A 1 84 ? 11.002 -5.156 -1.630 1.00 91.06 84 GLY A CA 1
ATOM 648 C C . GLY A 1 84 ? 9.718 -5.492 -0.891 1.00 91.06 84 GLY A C 1
ATOM 649 O O . GLY A 1 84 ? 8.726 -5.919 -1.494 1.00 91.06 84 GLY A O 1
ATOM 650 N N . PHE A 1 85 ? 9.735 -5.272 0.421 1.00 91.12 85 PHE A N 1
ATOM 651 C CA . PHE A 1 85 ? 8.607 -5.560 1.298 1.00 91.12 85 PHE A CA 1
ATOM 652 C C . PHE A 1 85 ? 8.187 -4.340 2.111 1.00 91.12 85 PHE A C 1
ATOM 654 O O . PHE A 1 85 ? 8.995 -3.484 2.482 1.00 91.12 85 PHE A O 1
ATOM 661 N N . VAL A 1 86 ? 6.894 -4.272 2.406 1.00 90.94 86 VAL A N 1
ATOM 662 C CA . VAL A 1 86 ? 6.288 -3.255 3.258 1.00 90.94 86 VAL A CA 1
ATOM 663 C C . VAL A 1 86 ? 5.389 -3.927 4.273 1.00 90.94 86 VAL A C 1
ATOM 665 O O . VAL A 1 86 ? 4.411 -4.587 3.921 1.00 90.94 86 VAL A O 1
ATOM 668 N N . ASP A 1 87 ? 5.695 -3.678 5.538 1.00 93.69 87 ASP A N 1
ATOM 669 C CA . ASP A 1 87 ? 4.861 -4.067 6.661 1.00 93.69 87 ASP A CA 1
ATOM 670 C C . ASP A 1 87 ? 4.013 -2.862 7.055 1.00 93.69 87 ASP A C 1
ATOM 672 O O . ASP A 1 87 ? 4.534 -1.807 7.433 1.00 93.69 87 ASP A O 1
ATOM 676 N N . VAL A 1 88 ? 2.695 -3.018 6.986 1.00 92.75 88 VAL A N 1
ATOM 677 C CA . VAL A 1 88 ? 1.746 -1.989 7.407 1.00 92.75 88 VAL A CA 1
ATOM 678 C C . VAL A 1 88 ? 1.034 -2.450 8.665 1.00 92.75 88 VAL A C 1
ATOM 680 O O . VAL A 1 88 ? 0.312 -3.444 8.643 1.00 92.75 88 VAL A O 1
ATOM 683 N N . THR A 1 89 ? 1.195 -1.698 9.749 1.00 94.94 89 THR A N 1
ATOM 684 C CA . THR A 1 89 ? 0.425 -1.884 10.981 1.00 94.94 89 THR A CA 1
ATOM 685 C C . THR A 1 89 ? -0.606 -0.772 11.088 1.00 94.94 89 THR A C 1
ATOM 687 O O . THR A 1 89 ? -0.257 0.404 11.176 1.00 94.94 89 THR A O 1
ATOM 690 N N . ARG A 1 90 ? -1.888 -1.137 11.081 1.00 93.25 90 ARG A N 1
ATOM 691 C CA . ARG A 1 90 ? -3.007 -0.208 11.272 1.00 93.25 90 ARG A CA 1
ATOM 692 C C . ARG A 1 90 ? -3.587 -0.397 12.660 1.00 93.25 90 ARG A C 1
ATOM 694 O O . ARG A 1 90 ? -4.093 -1.475 12.965 1.00 93.25 90 ARG A O 1
ATOM 701 N N . SER A 1 91 ? -3.533 0.646 13.480 1.00 93.69 91 SER A N 1
ATOM 702 C CA . SER A 1 91 ? -4.224 0.681 14.768 1.00 93.69 91 SER A CA 1
ATOM 703 C C . SER A 1 91 ? -5.635 1.210 14.550 1.00 93.69 91 SER A C 1
ATOM 705 O O . SER A 1 91 ? -5.830 2.317 14.051 1.00 93.69 91 SER A O 1
ATOM 707 N N . MET A 1 92 ? -6.629 0.407 14.894 1.00 91.94 92 MET A N 1
ATOM 708 C CA . MET A 1 92 ? -8.042 0.694 14.673 1.00 91.94 92 MET A CA 1
ATOM 709 C C . MET A 1 92 ? -8.601 1.545 15.816 1.00 91.94 92 MET A C 1
ATOM 711 O O . MET A 1 92 ? -8.117 1.483 16.944 1.00 91.94 92 MET A O 1
ATOM 715 N N . LYS A 1 93 ? -9.669 2.309 15.563 1.00 89.44 93 LYS A N 1
ATOM 716 C CA . LYS A 1 93 ? -10.317 3.122 16.612 1.00 89.44 93 LYS A CA 1
ATOM 717 C C . LYS A 1 93 ? -11.003 2.283 17.695 1.00 89.44 93 LYS A C 1
ATOM 719 O O . LYS A 1 93 ? -11.194 2.756 18.814 1.00 89.44 93 LYS A O 1
ATOM 724 N N . PHE A 1 94 ? -11.388 1.048 17.374 1.00 86.94 94 PHE A N 1
ATOM 725 C CA . PHE A 1 94 ? -11.964 0.119 18.341 1.00 86.94 94 PHE A CA 1
ATOM 726 C C . PHE A 1 94 ? -10.869 -0.641 19.094 1.00 86.94 94 PHE A C 1
ATOM 728 O O . PHE A 1 94 ? -9.807 -0.957 18.558 1.00 86.94 94 PHE A O 1
ATOM 735 N N . ARG A 1 95 ? -11.137 -0.934 20.367 1.00 85.38 95 ARG A N 1
ATOM 736 C CA . ARG A 1 95 ? -10.180 -1.561 21.282 1.00 85.38 95 ARG A CA 1
ATOM 737 C C . ARG A 1 95 ? -10.509 -3.029 21.503 1.00 85.38 95 ARG A C 1
ATOM 739 O O . ARG A 1 95 ? -11.678 -3.402 21.563 1.00 85.38 95 ARG A O 1
ATOM 746 N N . ILE A 1 96 ? -9.475 -3.843 21.685 1.00 83.88 96 ILE A N 1
ATOM 747 C CA . ILE A 1 96 ? -9.594 -5.213 22.187 1.00 83.88 96 ILE A CA 1
ATOM 748 C C . ILE A 1 96 ? -8.830 -5.254 23.508 1.00 83.88 96 ILE A C 1
ATOM 750 O O . ILE A 1 96 ? -7.613 -5.076 23.548 1.00 83.88 96 ILE A O 1
ATOM 754 N N . ARG A 1 97 ? -9.556 -5.483 24.607 1.00 84.75 97 ARG A N 1
ATOM 755 C CA . ARG A 1 97 ? -9.023 -5.387 25.977 1.00 84.75 97 ARG A CA 1
ATOM 756 C C . ARG A 1 97 ? -8.471 -3.974 26.248 1.00 84.75 97 ARG A C 1
ATOM 758 O O . ARG A 1 97 ? -9.200 -3.001 26.087 1.00 84.75 97 ARG A O 1
ATOM 765 N N . ALA A 1 98 ? -7.213 -3.857 26.676 1.00 83.81 98 ALA A N 1
ATOM 766 C CA . ALA A 1 98 ? -6.602 -2.601 27.112 1.00 83.81 98 ALA A CA 1
ATOM 767 C C . ALA A 1 98 ? -5.974 -1.759 25.979 1.00 83.81 98 ALA A C 1
ATOM 769 O O . ALA A 1 98 ? -5.501 -0.659 26.255 1.00 83.81 98 ALA A O 1
ATOM 770 N N . GLY A 1 99 ? -5.964 -2.234 24.725 1.00 86.94 99 GLY A N 1
ATOM 771 C CA . GLY A 1 99 ? -5.299 -1.553 23.605 1.00 86.94 99 GLY A CA 1
ATOM 772 C C . GLY A 1 99 ? -6.150 -1.461 22.331 1.00 86.94 99 GLY A C 1
ATOM 773 O O . GLY A 1 99 ? -7.161 -2.161 22.215 1.00 86.94 99 GLY A O 1
ATOM 774 N N . PRO A 1 100 ? -5.771 -0.595 21.372 1.00 89.31 100 PRO A N 1
ATOM 775 C CA . PRO A 1 100 ? -6.361 -0.579 20.034 1.00 89.31 100 PRO A CA 1
ATOM 776 C C . PRO A 1 100 ? -6.236 -1.946 19.359 1.00 89.31 100 PRO A C 1
ATOM 778 O O . PRO A 1 100 ? -5.208 -2.611 19.490 1.00 89.31 100 PRO A O 1
ATOM 781 N N . ALA A 1 101 ? -7.263 -2.368 18.620 1.00 92.00 101 ALA A N 1
ATOM 782 C CA . ALA A 1 101 ? -7.114 -3.510 17.728 1.00 92.00 101 ALA A CA 1
ATOM 783 C C . ALA A 1 101 ? -6.096 -3.164 16.635 1.00 92.00 101 ALA A C 1
ATOM 785 O O . ALA A 1 101 ? -6.093 -2.037 16.139 1.00 92.00 101 ALA A O 1
ATOM 786 N N . GLN A 1 102 ? -5.250 -4.116 16.250 1.00 92.50 102 GLN A N 1
ATOM 787 C CA . GLN A 1 102 ? -4.245 -3.912 15.210 1.00 92.50 102 GLN A CA 1
ATOM 788 C C . GLN A 1 102 ? -4.461 -4.878 14.052 1.00 92.50 102 GLN A C 1
ATOM 790 O O . GLN A 1 102 ? -4.763 -6.053 14.255 1.00 92.50 102 GLN A O 1
ATOM 795 N N . ILE A 1 103 ? -4.307 -4.364 12.835 1.00 90.94 103 ILE A N 1
ATOM 796 C CA . ILE A 1 103 ? -4.250 -5.160 11.611 1.00 90.94 103 ILE A CA 1
ATOM 797 C C . ILE A 1 103 ? -2.847 -5.018 11.042 1.00 90.94 103 ILE A C 1
ATOM 799 O O . ILE A 1 103 ? -2.412 -3.909 10.729 1.00 90.94 103 ILE A O 1
ATOM 803 N N . HIS A 1 104 ? -2.170 -6.149 10.884 1.00 92.19 104 HIS A N 1
ATOM 804 C CA . HIS A 1 104 ? -0.881 -6.230 10.213 1.00 92.19 104 HIS A CA 1
ATOM 805 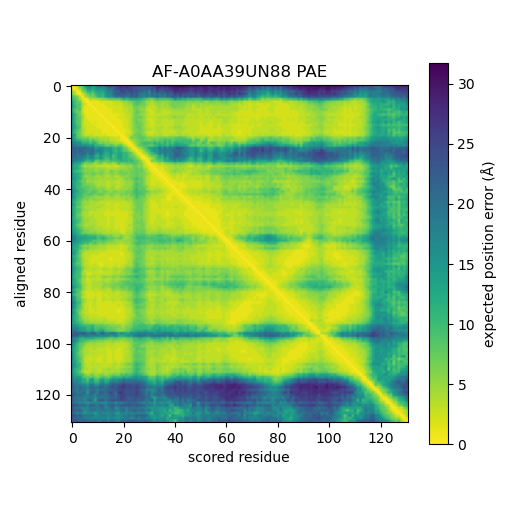C C . HIS A 1 104 ? -1.101 -6.682 8.769 1.00 92.19 104 HIS A C 1
ATOM 807 O O . HIS A 1 104 ? -1.932 -7.547 8.498 1.00 92.19 104 HIS A O 1
ATOM 813 N N . THR A 1 105 ? -0.417 -6.052 7.824 1.00 89.44 105 THR A N 1
ATOM 814 C CA . THR A 1 105 ? -0.486 -6.394 6.401 1.00 89.44 105 THR A CA 1
ATOM 815 C C . THR A 1 105 ? 0.920 -6.431 5.838 1.00 89.44 105 THR A C 1
ATOM 817 O O . THR A 1 105 ? 1.639 -5.437 5.932 1.00 89.44 105 THR A O 1
ATOM 820 N N . TYR A 1 106 ? 1.275 -7.556 5.226 1.00 88.75 106 TYR A N 1
ATOM 821 C CA . TYR A 1 106 ? 2.556 -7.755 4.565 1.00 88.75 106 TYR A CA 1
ATOM 822 C C . TYR A 1 106 ? 2.374 -7.601 3.057 1.00 88.75 106 TYR A C 1
ATOM 824 O O . TYR A 1 106 ? 1.542 -8.267 2.433 1.00 88.75 106 TYR A O 1
ATOM 832 N N . ILE A 1 107 ? 3.133 -6.683 2.472 1.00 87.31 107 ILE A N 1
ATOM 833 C CA . ILE A 1 107 ? 3.049 -6.338 1.056 1.00 87.31 107 ILE A CA 1
ATOM 834 C C . ILE A 1 107 ? 4.410 -6.609 0.435 1.00 87.31 107 ILE A C 1
ATOM 836 O O . ILE A 1 107 ? 5.388 -5.968 0.802 1.00 87.31 107 ILE A O 1
ATOM 840 N N . SER A 1 108 ? 4.481 -7.521 -0.526 1.00 86.88 108 SER A N 1
ATOM 841 C CA . SER A 1 108 ? 5.597 -7.546 -1.466 1.00 86.88 108 SER A CA 1
ATOM 842 C C . SER A 1 108 ? 5.265 -6.605 -2.617 1.00 86.88 108 SER A C 1
ATOM 844 O O . SER A 1 108 ? 4.137 -6.581 -3.117 1.00 86.88 108 SER A O 1
ATOM 846 N N . LEU A 1 109 ? 6.228 -5.783 -3.004 1.00 83.94 109 LEU A N 1
ATOM 847 C CA . LEU A 1 109 ? 6.076 -4.840 -4.099 1.00 83.94 109 LEU A CA 1
ATOM 848 C C . LEU A 1 109 ? 7.221 -4.987 -5.082 1.00 83.94 109 LEU A C 1
ATOM 850 O O . LEU A 1 109 ? 8.376 -5.170 -4.700 1.00 83.94 109 LEU A O 1
ATOM 854 N N . SER A 1 110 ? 6.879 -4.843 -6.352 1.00 84.62 110 SER A N 1
ATOM 855 C CA . SER A 1 110 ? 7.808 -4.582 -7.436 1.00 84.62 110 SER A CA 1
ATOM 856 C C . SER A 1 110 ? 7.216 -3.475 -8.292 1.00 84.62 110 SER A C 1
ATOM 858 O O . SER A 1 110 ? 6.034 -3.500 -8.635 1.00 84.62 110 SER A O 1
ATOM 860 N N . MET A 1 111 ? 8.026 -2.470 -8.569 1.00 78.81 111 MET A N 1
ATOM 861 C CA . MET A 1 111 ? 7.630 -1.227 -9.201 1.00 78.81 111 MET A CA 1
ATOM 862 C C . MET A 1 111 ? 8.624 -0.939 -10.306 1.00 78.81 111 MET A C 1
ATOM 864 O O . MET A 1 111 ? 9.820 -0.872 -10.039 1.00 78.81 111 MET A O 1
ATOM 868 N N . LYS A 1 112 ? 8.147 -0.735 -11.528 1.00 80.81 112 LYS A N 1
ATOM 869 C CA 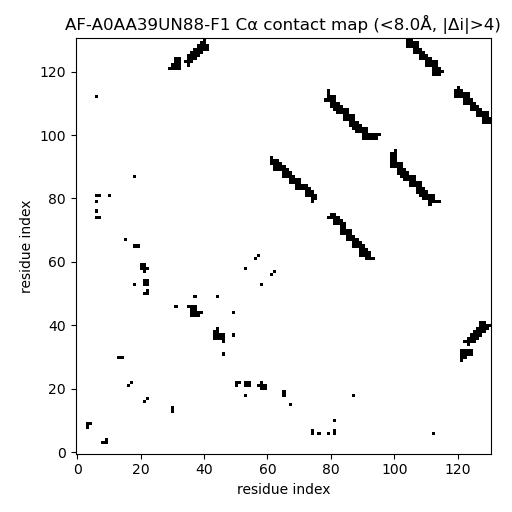. LYS A 1 112 ? 8.950 -0.159 -12.602 1.00 80.81 112 LYS A CA 1
ATOM 870 C C . LYS A 1 112 ? 8.495 1.272 -12.834 1.00 80.81 112 LYS A C 1
ATOM 872 O O . LYS A 1 112 ? 7.435 1.508 -13.406 1.00 80.81 112 LYS A O 1
ATOM 877 N N . VAL A 1 113 ? 9.292 2.217 -12.369 1.00 72.12 113 VAL A N 1
ATOM 878 C CA . VAL A 1 113 ? 9.118 3.652 -12.556 1.00 72.12 113 VAL A CA 1
ATOM 879 C C . VAL A 1 113 ? 9.762 4.041 -13.885 1.00 72.12 113 VAL A C 1
ATOM 881 O O . VAL A 1 113 ? 10.966 3.916 -14.077 1.00 72.12 113 VAL A O 1
ATOM 884 N N . SER A 1 114 ? 8.948 4.498 -14.825 1.00 66.12 114 SER A N 1
ATOM 885 C CA . SER A 1 114 ? 9.409 5.022 -16.106 1.00 66.12 114 SER A CA 1
ATOM 886 C C . SER A 1 114 ? 9.730 6.506 -15.954 1.00 66.12 114 SER A C 1
ATOM 888 O O . SER A 1 114 ? 8.902 7.278 -15.462 1.00 66.12 114 SER A O 1
ATOM 890 N N . GLN A 1 115 ? 10.928 6.902 -16.376 1.00 58.66 115 GLN A N 1
ATOM 891 C CA . GLN A 1 115 ? 11.329 8.300 -16.480 1.00 58.66 115 GLN A CA 1
ATOM 892 C C . GLN A 1 115 ? 11.146 8.733 -17.938 1.00 58.66 115 GLN A C 1
ATOM 894 O O . GLN A 1 115 ? 11.954 8.388 -18.796 1.00 58.66 115 GLN A O 1
ATOM 899 N N . GLU A 1 116 ? 10.051 9.428 -18.240 1.00 44.09 116 GLU A N 1
ATOM 900 C CA . GLU A 1 116 ? 9.803 9.984 -19.573 1.00 44.09 116 GLU A CA 1
ATOM 901 C C . GLU A 1 116 ? 10.035 11.502 -19.505 1.00 44.09 116 GLU A C 1
ATOM 903 O O . GLU A 1 116 ? 9.159 12.268 -19.121 1.00 44.09 116 GLU A O 1
ATOM 908 N N . GLY A 1 117 ? 11.262 11.937 -19.814 1.00 50.97 117 GLY A N 1
ATOM 909 C CA . GLY A 1 117 ? 11.679 13.343 -19.717 1.00 50.97 117 GLY A CA 1
ATOM 910 C C . GLY A 1 117 ? 12.088 13.799 -18.306 1.00 50.97 117 GLY A C 1
ATOM 911 O O . GLY A 1 117 ? 12.393 12.990 -17.432 1.00 50.97 117 GLY A O 1
ATOM 912 N N . ASP A 1 118 ? 12.116 15.120 -18.086 1.00 43.75 118 ASP A N 1
ATOM 913 C CA . ASP A 1 118 ? 12.530 15.772 -16.822 1.00 43.75 118 ASP A CA 1
ATOM 914 C C . ASP A 1 118 ? 11.477 15.630 -15.691 1.00 43.75 118 ASP A C 1
ATOM 916 O O . ASP A 1 118 ? 11.569 16.251 -14.631 1.00 43.75 118 ASP A O 1
ATOM 920 N N . GLN A 1 119 ? 10.455 14.794 -15.910 1.00 47.56 119 GLN A N 1
ATOM 921 C CA . GLN A 1 119 ? 9.345 14.539 -14.999 1.00 47.56 119 GLN A CA 1
ATOM 922 C C . GLN A 1 119 ? 9.164 13.024 -14.790 1.00 47.56 119 GLN A C 1
ATOM 924 O O . GLN A 1 119 ? 9.086 12.231 -15.726 1.00 47.56 119 GLN A O 1
ATOM 929 N N . ARG A 1 120 ? 9.184 12.598 -13.521 1.00 51.66 120 ARG A N 1
ATOM 930 C CA . ARG A 1 120 ? 9.049 11.193 -13.103 1.00 51.66 120 ARG A CA 1
ATO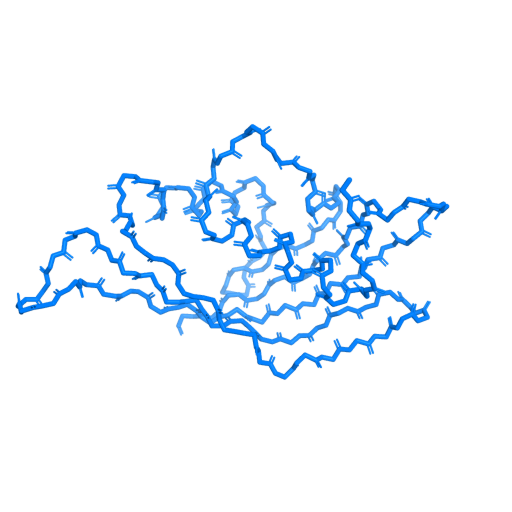M 931 C C . ARG A 1 120 ? 7.568 10.865 -12.930 1.00 51.66 120 ARG A C 1
ATOM 933 O O . ARG A 1 120 ? 7.029 11.090 -11.848 1.00 51.66 120 ARG A O 1
ATOM 940 N N . ASP A 1 121 ? 6.930 10.330 -13.968 1.00 49.91 121 ASP A N 1
ATOM 941 C CA . ASP A 1 121 ? 5.464 10.351 -14.015 1.00 49.91 121 ASP A CA 1
ATOM 942 C C . ASP A 1 121 ? 4.754 8.998 -13.857 1.00 49.91 121 ASP A C 1
ATOM 944 O O . ASP A 1 121 ? 3.551 9.006 -13.588 1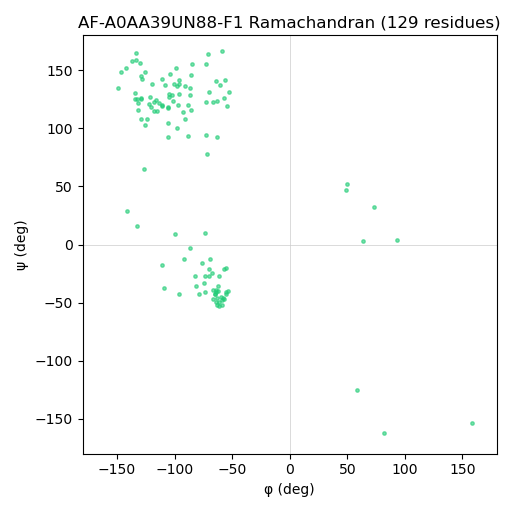.00 49.91 121 ASP A O 1
ATOM 948 N N . ARG A 1 122 ? 5.396 7.825 -14.028 1.00 48.31 122 ARG A N 1
ATOM 949 C CA . ARG A 1 122 ? 4.610 6.584 -14.236 1.00 48.31 122 ARG A CA 1
ATOM 950 C C . ARG A 1 122 ? 5.222 5.286 -13.711 1.00 48.31 122 ARG A C 1
ATOM 952 O O . ARG A 1 122 ? 6.377 4.999 -13.981 1.00 48.31 122 ARG A O 1
ATOM 959 N N . VAL A 1 123 ? 4.413 4.460 -13.030 1.00 48.75 123 VAL A N 1
ATOM 960 C CA . VAL A 1 123 ? 4.813 3.147 -12.484 1.00 48.75 123 VAL A CA 1
ATOM 961 C C . VAL A 1 123 ? 3.976 1.990 -13.021 1.00 48.75 123 VAL A C 1
ATOM 963 O O . VAL A 1 123 ? 2.752 1.996 -12.874 1.00 48.75 123 VAL A O 1
ATOM 966 N N . SER A 1 124 ? 4.615 0.956 -13.564 1.00 43.78 124 SER A N 1
ATOM 967 C CA . SER A 1 124 ? 4.019 -0.375 -13.747 1.00 43.78 124 SER A CA 1
ATOM 968 C C . SER A 1 124 ? 4.327 -1.208 -12.499 1.00 43.78 124 SER A C 1
ATOM 970 O O . SER A 1 124 ? 5.474 -1.552 -12.226 1.00 43.78 124 SER A O 1
ATOM 972 N N . ASN A 1 125 ? 3.307 -1.450 -11.676 1.00 49.22 125 ASN A N 1
ATOM 973 C CA . ASN A 1 125 ? 3.446 -2.164 -10.405 1.00 49.22 125 ASN A CA 1
ATOM 974 C C . ASN A 1 125 ? 3.039 -3.629 -10.553 1.00 49.22 125 ASN A C 1
ATOM 976 O O . ASN A 1 125 ? 2.171 -3.931 -11.366 1.00 49.22 125 ASN A O 1
ATOM 980 N N . VAL A 1 126 ? 3.635 -4.491 -9.727 1.00 46.06 126 VAL A N 1
ATOM 981 C CA . VAL A 1 126 ? 3.102 -5.781 -9.279 1.00 46.06 126 VAL A CA 1
ATOM 982 C C . VAL A 1 126 ? 3.130 -5.745 -7.754 1.00 46.06 126 VAL A C 1
ATOM 984 O O . VAL A 1 126 ? 4.181 -5.849 -7.123 1.00 46.06 126 VAL A O 1
ATOM 987 N N . LEU A 1 127 ? 1.965 -5.535 -7.150 1.00 49.94 127 LEU A N 1
ATOM 988 C CA . LEU A 1 127 ? 1.783 -5.667 -5.704 1.00 49.94 127 LEU A CA 1
ATOM 989 C C . LEU A 1 127 ? 1.360 -7.092 -5.410 1.00 49.94 127 LEU A C 1
ATOM 991 O O . LEU A 1 127 ? 0.496 -7.599 -6.113 1.00 49.94 127 LEU A O 1
ATOM 995 N N . HIS A 1 128 ? 1.929 -7.705 -4.381 1.00 43.88 128 HIS A N 1
ATOM 996 C CA . HIS A 1 128 ? 1.522 -8.997 -3.863 1.00 43.88 128 HIS A CA 1
ATOM 997 C C . HIS A 1 128 ? 1.193 -8.864 -2.374 1.00 43.88 128 HIS A C 1
ATOM 999 O O . HIS A 1 128 ? 2.072 -8.667 -1.536 1.00 43.88 128 HIS A O 1
ATOM 1005 N N . LEU A 1 129 ? -0.097 -8.936 -2.046 1.00 45.53 129 LEU A N 1
ATOM 1006 C CA . LEU A 1 129 ? -0.581 -8.888 -0.664 1.00 45.53 129 LEU A CA 1
ATOM 1007 C C . LEU A 1 129 ? -0.719 -10.307 -0.115 1.00 45.53 129 LEU A C 1
ATOM 1009 O O . LEU A 1 129 ? -1.577 -11.053 -0.598 1.00 45.53 129 LEU A O 1
ATOM 1013 N N . GLY A 1 130 ? 0.102 -10.646 0.880 1.00 38.19 130 GLY A N 1
ATOM 1014 C CA . GLY A 1 130 ? -0.034 -11.853 1.696 1.00 38.19 130 GLY A CA 1
ATOM 1015 C C . GLY A 1 130 ? -0.783 -11.539 2.995 1.00 38.19 130 GLY A C 1
ATOM 1016 O O . GLY A 1 130 ? -0.622 -10.451 3.555 1.00 38.19 130 GLY A O 1
ATOM 1017 N N . ARG A 1 131 ? -1.643 -12.462 3.439 1.00 38.50 131 ARG A N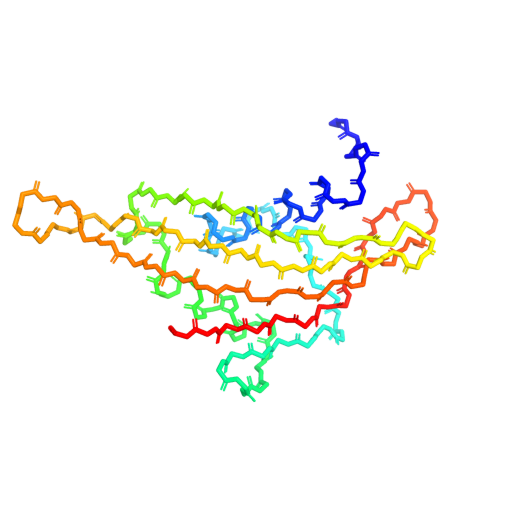 1
ATOM 1018 C CA . ARG A 1 131 ? -2.325 -12.384 4.743 1.00 38.50 131 ARG A CA 1
ATOM 1019 C C . ARG A 1 131 ? -1.388 -12.705 5.896 1.00 38.50 131 ARG A C 1
ATOM 1021 O O . ARG A 1 131 ? -0.563 -13.626 5.724 1.00 38.50 131 ARG A O 1
#

Radius of gyration: 15.2 Å; Cα contacts (8 Å, |Δi|>4): 242; chains: 1; bounding box: 33×35×47 Å

Organism: NCBI:txid153913

Mean predicted aligned error: 8.8 Å

pLDDT: mean 76.91, std 16.38, range [34.78, 94.94]

Nearest PDB structures (foldseek):
  3rob-assembly2_D  TM=6.218E-01  e=4.388E-04  Planctopirus limnophila DSM 3776
  3bb9-assembly3_E  TM=6.703E-01  e=3.817E-03  Shewanella frigidimarina NCIMB 400
  7jmv-assembly1_A  TM=5.403E-01  e=4.548E-03  Madurella mycetomatis
  2b1x-assembly1_B  TM=4.800E-01  e=4.447E-02  Rhodococcus sp. NCIMB 12038
  7kd9-assembly3_H  TM=4.672E-01  e=6.695E-02  Blastobotrys adeninivorans

Secondary structure (DSSP, 8-state):
-PPPSSHHHHHHHHHHHHHHSTT-GGG---SS-TT-EEEETTEEE-HHHHHHHHHHHHSTTTEEEEEEEEEEEEEETTTTEEEEEEEEEEEEEEEETTEEEEEEEEEEEEEEEEE-SSSEEEEEEEEEEE-

Foldseek 3Di:
DDDQPDLVSVLCVLVVCCQWAQPPPPDCLPQADPQAWEAEQNDTDDPVVVSVVSCVVPHPVWFDDKDKDWPDWDADRVQSKIWGKIWIWTFTPDDDPPGGDIDIKIKTKIWGFDDDPPDRRHIRIYIYTDD